Protein AF-A0A0D2A3M1-F1 (afdb_monomer_lite)

Radius of gyration: 34.65 Å; chains: 1; bounding box: 85×34×102 Å

Organism: NCBI:txid569365

Secondary structure (DSSP, 8-state):
---EEEETTEEEEHHHHHHHHHHHHHHHHHHHHHHHHHHHHHHHHHHHHTTPPP---HHHHHHHHHHHHHHHHHHHHHHHHHHHSS--------------

Structure (mmCIF, N/CA/C/O backbone):
data_AF-A0A0D2A3M1-F1
#
_entry.id   AF-A0A0D2A3M1-F1
#
loop_
_atom_site.group_PDB
_atom_site.id
_atom_site.type_symbol
_atom_site.label_atom_id
_atom_site.label_alt_id
_atom_site.label_comp_id
_atom_site.label_asym_id
_atom_site.label_entity_id
_atom_site.label_seq_id
_atom_site.pdbx_PDB_ins_code
_atom_site.Cartn_x
_atom_site.Cartn_y
_atom_site.Cartn_z
_atom_site.occupancy
_atom_site.B_iso_or_equiv
_atom_site.auth_seq_id
_atom_site.auth_comp_id
_atom_site.auth_asym_id
_atom_site.auth_atom_id
_atom_site.pdbx_PDB_model_num
ATOM 1 N N . MET A 1 1 ? 7.262 -11.421 -44.303 1.00 54.28 1 MET A N 1
ATOM 2 C CA . MET A 1 1 ? 8.692 -11.094 -44.499 1.00 54.28 1 MET A CA 1
ATOM 3 C C . MET A 1 1 ? 9.195 -10.472 -43.210 1.00 54.28 1 MET A C 1
ATOM 5 O O . MET A 1 1 ? 8.604 -9.490 -42.785 1.00 54.28 1 MET A O 1
ATOM 9 N N . ALA A 1 2 ? 10.194 -11.064 -42.553 1.00 59.75 2 ALA A N 1
ATOM 10 C CA . ALA A 1 2 ? 10.732 -10.526 -41.305 1.00 59.75 2 ALA A CA 1
ATOM 11 C C . ALA A 1 2 ? 11.608 -9.300 -41.597 1.00 59.75 2 ALA A C 1
ATOM 13 O O . ALA A 1 2 ? 12.494 -9.350 -42.450 1.00 59.75 2 ALA A O 1
ATOM 14 N N . THR A 1 3 ? 11.335 -8.190 -40.915 1.00 67.25 3 THR A N 1
ATOM 15 C CA . THR A 1 3 ? 12.138 -6.967 -41.006 1.00 67.25 3 THR A CA 1
ATOM 16 C C . THR A 1 3 ? 13.164 -6.941 -39.885 1.00 67.25 3 THR A C 1
ATOM 18 O O . THR A 1 3 ? 12.810 -7.057 -38.713 1.00 67.25 3 THR A O 1
ATOM 21 N N . PHE A 1 4 ? 14.429 -6.752 -40.243 1.00 66.44 4 PHE A N 1
ATOM 22 C CA . PHE A 1 4 ? 15.549 -6.763 -39.309 1.00 66.44 4 PHE A CA 1
ATOM 23 C C . PHE A 1 4 ? 16.180 -5.372 -39.193 1.00 66.44 4 PHE A C 1
ATOM 25 O O . PHE A 1 4 ? 16.160 -4.598 -40.151 1.00 66.44 4 PHE A O 1
ATOM 32 N N . LEU A 1 5 ? 16.717 -5.052 -38.015 1.00 65.81 5 LEU A N 1
ATOM 33 C CA . LEU A 1 5 ? 17.508 -3.847 -37.758 1.00 65.81 5 LEU A CA 1
ATOM 34 C C . LEU A 1 5 ? 18.931 -4.254 -37.377 1.00 65.81 5 LEU A C 1
ATOM 36 O O . LEU A 1 5 ? 19.127 -5.155 -36.561 1.00 65.81 5 LEU A O 1
ATOM 40 N N . SER A 1 6 ? 19.925 -3.583 -37.956 1.00 59.62 6 SER A N 1
ATOM 41 C CA . SER A 1 6 ? 21.318 -3.709 -37.530 1.00 59.62 6 SER A CA 1
ATOM 42 C C . SER A 1 6 ? 21.575 -2.755 -36.367 1.00 59.62 6 SER A C 1
ATOM 44 O O . SER A 1 6 ? 21.520 -1.537 -36.540 1.00 59.62 6 SER A O 1
ATOM 46 N N . VAL A 1 7 ? 21.867 -3.303 -35.195 1.00 67.81 7 VAL A N 1
ATOM 47 C CA . VAL A 1 7 ? 22.364 -2.555 -34.035 1.00 67.81 7 VAL A CA 1
ATOM 48 C C . VAL A 1 7 ? 23.863 -2.835 -33.909 1.00 67.81 7 VAL A C 1
ATOM 50 O O . VAL A 1 7 ? 24.335 -3.851 -34.409 1.00 67.81 7 VAL A O 1
ATOM 53 N N . GLY A 1 8 ? 24.631 -1.958 -33.255 1.00 58.69 8 GLY A N 1
ATOM 54 C CA . GLY A 1 8 ? 26.108 -1.991 -33.248 1.00 58.69 8 GLY A CA 1
ATOM 55 C C . GLY A 1 8 ? 26.781 -3.313 -32.831 1.00 58.69 8 GLY A C 1
ATOM 56 O O . GLY A 1 8 ? 27.971 -3.464 -33.071 1.00 58.69 8 GLY A O 1
ATOM 57 N N . ASN A 1 9 ? 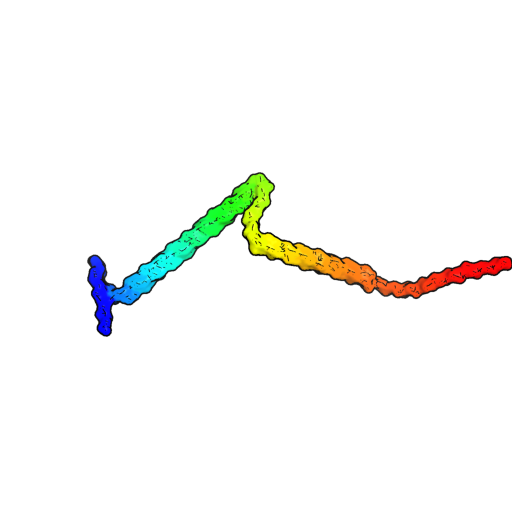26.025 -4.274 -32.282 1.00 64.25 9 ASN A N 1
ATOM 58 C CA . ASN A 1 9 ? 26.488 -5.608 -31.888 1.00 64.25 9 ASN A CA 1
ATOM 59 C C . ASN A 1 9 ? 25.740 -6.782 -32.576 1.00 64.25 9 ASN A C 1
ATOM 61 O O . ASN A 1 9 ? 25.878 -7.918 -32.130 1.00 64.25 9 ASN A O 1
ATOM 65 N N . GLY A 1 10 ? 24.940 -6.557 -33.631 1.00 61.94 10 GLY A N 1
ATOM 66 C CA . GLY A 1 10 ? 24.281 -7.640 -34.383 1.00 61.94 10 GLY A CA 1
ATOM 67 C C . GLY A 1 10 ? 22.980 -7.259 -35.103 1.00 61.94 10 GLY A C 1
ATOM 68 O O . GLY A 1 10 ? 22.520 -6.119 -35.057 1.00 61.94 10 GLY A O 1
ATOM 69 N N . VAL A 1 11 ? 22.372 -8.239 -35.778 1.00 61.06 11 VAL A N 1
ATOM 70 C CA . VAL A 1 11 ? 21.080 -8.096 -36.469 1.00 61.06 11 VAL A CA 1
ATOM 71 C C . VAL A 1 11 ? 19.974 -8.644 -35.571 1.00 61.06 11 VAL A C 1
ATOM 73 O O . VAL A 1 11 ? 19.970 -9.832 -35.255 1.00 61.06 11 VAL A O 1
ATOM 76 N N . VAL A 1 12 ? 19.035 -7.789 -35.163 1.00 60.78 12 VAL A N 1
ATOM 77 C CA . VAL A 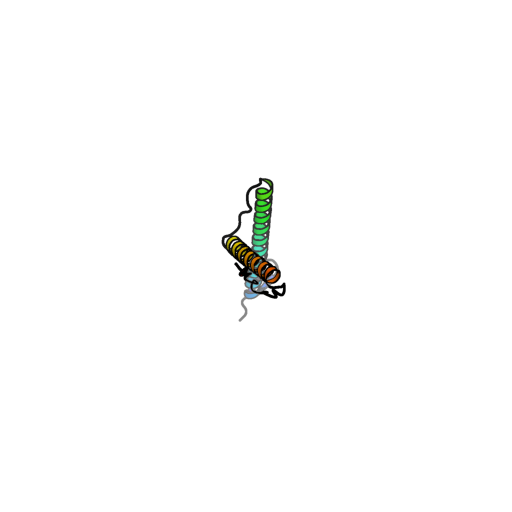1 12 ? 17.895 -8.176 -34.318 1.00 60.78 12 VAL A CA 1
ATOM 78 C C . VAL A 1 12 ? 16.606 -8.024 -35.124 1.00 60.78 12 VAL A C 1
ATOM 80 O O . VAL A 1 12 ? 16.434 -7.065 -35.883 1.00 60.78 12 VAL A O 1
ATOM 83 N N . ALA A 1 13 ? 15.697 -8.993 -35.001 1.00 65.75 13 ALA A N 1
ATOM 84 C CA . ALA A 1 13 ? 14.360 -8.882 -35.577 1.00 65.75 13 ALA A CA 1
ATOM 85 C C . ALA A 1 13 ? 13.622 -7.707 -34.921 1.00 65.75 13 ALA A C 1
ATOM 87 O O . ALA A 1 13 ? 13.648 -7.579 -33.697 1.00 65.75 13 ALA A O 1
ATOM 88 N N . LYS A 1 14 ? 12.963 -6.855 -35.719 1.00 61.50 14 LYS A N 1
ATOM 89 C CA . LYS A 1 14 ? 12.260 -5.663 -35.206 1.00 61.50 14 LYS A CA 1
ATOM 90 C C . LYS A 1 14 ? 11.282 -5.989 -34.076 1.00 61.50 14 LYS A C 1
ATOM 92 O O . LYS A 1 14 ? 11.216 -5.245 -33.103 1.00 61.50 14 LYS A O 1
ATOM 97 N N . ASP A 1 15 ? 10.600 -7.123 -34.181 1.00 58.91 15 ASP A N 1
ATOM 98 C CA . ASP A 1 15 ? 9.607 -7.557 -33.196 1.00 58.91 15 ASP A CA 1
ATOM 99 C C . ASP A 1 15 ? 10.251 -7.908 -31.838 1.00 58.91 15 ASP A C 1
ATOM 101 O O . ASP A 1 15 ? 9.725 -7.548 -30.789 1.00 58.91 15 ASP A O 1
ATOM 105 N N . GLY A 1 16 ? 11.461 -8.481 -31.838 1.00 60.59 16 GLY A N 1
ATOM 106 C CA . GLY A 1 16 ? 12.204 -8.792 -30.608 1.00 60.59 16 GLY A CA 1
ATOM 107 C C . GLY A 1 16 ? 12.768 -7.559 -29.887 1.00 60.59 16 GLY A C 1
ATOM 108 O O . GLY A 1 16 ? 12.964 -7.591 -28.672 1.00 60.59 16 GLY A O 1
ATOM 109 N N . VAL A 1 17 ? 12.998 -6.452 -30.605 1.00 60.88 17 VAL A N 1
ATOM 110 C CA . VAL A 1 17 ? 13.408 -5.170 -29.998 1.00 60.88 17 VAL A CA 1
ATOM 111 C C . VAL A 1 17 ? 12.240 -4.550 -29.229 1.00 60.88 17 VAL A C 1
ATOM 113 O O . VAL A 1 17 ? 12.411 -4.133 -28.085 1.00 60.88 17 VAL A O 1
ATOM 116 N N . ALA A 1 18 ? 11.039 -4.568 -29.814 1.00 62.34 18 ALA A N 1
ATOM 117 C CA . ALA A 1 18 ? 9.834 -4.048 -29.170 1.00 62.34 18 ALA A CA 1
ATOM 118 C C . ALA A 1 18 ? 9.465 -4.838 -27.900 1.00 62.34 18 ALA A C 1
ATOM 120 O O . ALA A 1 18 ? 9.099 -4.248 -26.881 1.00 62.34 18 ALA A O 1
ATOM 121 N N . GLU A 1 19 ? 9.613 -6.164 -27.925 1.00 63.62 19 GLU A N 1
ATOM 122 C CA . GLU A 1 19 ? 9.388 -7.019 -26.752 1.00 63.62 19 GLU A CA 1
ATOM 123 C C . GLU A 1 19 ? 10.438 -6.792 -25.650 1.00 63.62 19 GLU A C 1
ATOM 125 O O . GLU A 1 19 ? 10.095 -6.734 -24.464 1.00 63.62 19 GLU A O 1
ATOM 130 N N . GLY A 1 20 ? 11.706 -6.596 -26.025 1.00 67.12 20 GLY A N 1
ATOM 131 C CA . GLY A 1 20 ? 12.796 -6.314 -25.088 1.00 67.12 20 GLY A CA 1
ATOM 132 C C . GLY A 1 20 ? 12.647 -4.969 -24.371 1.00 67.12 20 GLY A C 1
ATOM 133 O O . GLY A 1 20 ? 12.799 -4.895 -23.150 1.00 67.12 20 GLY A O 1
ATOM 134 N N . GLU A 1 21 ? 12.292 -3.911 -25.100 1.00 73.81 21 GLU A N 1
ATOM 135 C CA . GLU A 1 21 ? 12.058 -2.579 -24.527 1.00 73.81 21 GLU A CA 1
ATOM 136 C C . GLU A 1 21 ? 10.809 -2.551 -23.636 1.00 73.81 21 GLU A C 1
ATOM 138 O O . GLU A 1 21 ? 10.831 -1.981 -22.540 1.00 73.81 21 GLU A O 1
ATOM 143 N N . ALA A 1 22 ? 9.735 -3.236 -24.044 1.00 74.62 22 ALA A N 1
ATOM 144 C CA . ALA A 1 22 ? 8.530 -3.365 -23.232 1.00 74.62 22 ALA A CA 1
ATOM 145 C C . ALA A 1 22 ? 8.807 -4.091 -21.905 1.00 74.62 22 ALA A C 1
ATOM 147 O O . ALA A 1 22 ? 8.325 -3.662 -20.852 1.00 74.62 22 ALA A O 1
ATOM 148 N N . ALA A 1 23 ? 9.618 -5.153 -21.924 1.00 76.81 23 ALA A N 1
ATOM 149 C CA . ALA A 1 23 ? 10.014 -5.874 -20.716 1.00 76.81 23 ALA A CA 1
ATOM 150 C C . ALA A 1 23 ? 10.857 -5.000 -19.770 1.00 76.81 23 ALA A C 1
ATOM 152 O O . ALA A 1 23 ? 10.620 -4.990 -18.558 1.00 76.81 23 ALA A O 1
ATOM 153 N N . GLN A 1 24 ? 11.792 -4.213 -20.312 1.00 79.88 24 GLN A N 1
ATOM 154 C CA . GLN A 1 24 ? 12.599 -3.273 -19.527 1.00 79.88 24 GLN A CA 1
ATOM 155 C C . GLN A 1 24 ? 11.741 -2.174 -18.894 1.00 79.88 24 GLN A C 1
ATOM 157 O O . GLN A 1 24 ? 11.883 -1.889 -17.702 1.00 79.88 24 GLN A O 1
ATOM 162 N N . TYR A 1 25 ? 10.797 -1.606 -19.649 1.00 83.38 25 TYR A N 1
ATOM 163 C CA . TYR A 1 25 ? 9.870 -0.609 -19.124 1.00 83.38 25 TYR A CA 1
ATOM 164 C C . TYR A 1 25 ? 8.976 -1.185 -18.020 1.00 83.38 25 TYR A C 1
ATOM 166 O O . TYR A 1 25 ? 8.782 -0.549 -16.983 1.00 83.38 25 TYR A O 1
ATOM 174 N N . GLN A 1 26 ? 8.464 -2.408 -18.187 1.00 84.75 26 GLN A N 1
ATOM 175 C CA . GLN A 1 26 ? 7.670 -3.069 -17.149 1.00 84.75 26 GLN A CA 1
ATOM 176 C C . GLN A 1 26 ? 8.482 -3.338 -15.878 1.00 84.75 26 GLN A C 1
ATOM 178 O O . GLN A 1 26 ? 7.979 -3.105 -14.777 1.00 84.75 26 GLN A O 1
ATOM 183 N N . ALA A 1 27 ? 9.733 -3.784 -16.008 1.00 87.38 27 ALA A N 1
ATOM 184 C CA . ALA A 1 27 ? 10.624 -3.980 -14.868 1.00 87.38 27 ALA A CA 1
ATOM 185 C C . ALA A 1 27 ? 10.906 -2.657 -14.138 1.00 87.38 27 ALA A C 1
ATOM 187 O O . ALA A 1 27 ? 10.843 -2.598 -12.908 1.00 87.38 27 ALA A O 1
ATOM 188 N N . LEU A 1 28 ? 11.148 -1.579 -14.887 1.00 87.50 28 LEU A N 1
ATOM 189 C CA . LEU A 1 28 ? 11.382 -0.251 -14.328 1.00 87.50 28 LEU A CA 1
ATOM 190 C C . LEU A 1 28 ? 10.127 0.301 -13.639 1.00 87.50 28 LEU A C 1
ATOM 192 O O . LEU A 1 28 ? 10.207 0.797 -12.518 1.00 87.50 28 LEU A O 1
ATOM 196 N N . LYS A 1 29 ? 8.948 0.125 -14.246 1.00 90.56 29 LYS A N 1
ATOM 197 C CA . LYS A 1 29 ? 7.659 0.497 -13.650 1.00 90.56 29 LYS A CA 1
ATOM 198 C C . LYS A 1 29 ? 7.423 -0.211 -12.315 1.00 90.56 29 LYS A C 1
ATOM 200 O O . LYS A 1 29 ? 6.987 0.436 -11.369 1.00 90.56 29 LYS A O 1
ATOM 205 N N . ARG A 1 30 ? 7.723 -1.512 -12.222 1.00 90.69 30 ARG A N 1
ATOM 206 C CA . ARG A 1 30 ? 7.607 -2.270 -10.962 1.00 90.69 30 ARG A CA 1
ATOM 207 C C . ARG A 1 30 ? 8.512 -1.690 -9.877 1.00 90.69 30 ARG A C 1
ATOM 209 O O . ARG A 1 30 ? 8.017 -1.374 -8.803 1.00 90.69 30 ARG A O 1
ATOM 216 N N . ARG A 1 31 ? 9.787 -1.435 -10.190 1.00 89.25 31 ARG A N 1
ATOM 217 C CA . ARG A 1 31 ? 10.739 -0.830 -9.240 1.00 89.25 31 ARG A CA 1
ATOM 218 C C . ARG A 1 31 ? 10.283 0.536 -8.731 1.00 89.25 31 ARG A C 1
ATOM 220 O O . ARG A 1 31 ? 10.325 0.787 -7.535 1.00 89.25 31 ARG A O 1
ATOM 227 N N . VAL A 1 32 ? 9.801 1.405 -9.621 1.00 92.25 32 VAL A N 1
ATOM 228 C CA . VAL A 1 32 ? 9.314 2.740 -9.231 1.00 92.25 32 VAL A CA 1
ATOM 229 C C . VAL A 1 32 ? 8.098 2.642 -8.308 1.00 92.25 32 VAL A C 1
ATOM 231 O O . VAL A 1 32 ? 8.000 3.399 -7.344 1.00 92.25 32 VAL A O 1
ATOM 234 N N . LEU A 1 33 ? 7.174 1.718 -8.583 1.00 91.69 33 LEU A N 1
ATOM 235 C CA . LEU A 1 33 ? 6.016 1.496 -7.715 1.00 91.69 33 LEU A CA 1
ATOM 236 C C . LEU A 1 33 ? 6.441 0.968 -6.338 1.00 91.69 33 LEU A C 1
ATOM 238 O O . LEU A 1 33 ? 5.991 1.504 -5.329 1.00 91.69 33 LEU A O 1
ATOM 242 N N . GLU A 1 34 ? 7.363 0.005 -6.288 1.00 90.38 34 GLU A N 1
ATOM 243 C CA . GLU A 1 34 ? 7.917 -0.521 -5.033 1.00 90.38 34 GLU A CA 1
ATOM 244 C C . GLU A 1 34 ? 8.619 0.570 -4.205 1.00 90.38 34 GLU A C 1
ATOM 246 O O . GLU A 1 34 ? 8.423 0.663 -2.994 1.00 90.38 34 GLU A O 1
ATOM 251 N N . GLU A 1 35 ? 9.404 1.445 -4.837 1.00 88.62 35 GLU A N 1
ATOM 252 C CA . GLU A 1 35 ? 10.049 2.570 -4.150 1.00 88.62 35 GLU A CA 1
ATOM 253 C C . GLU A 1 35 ? 9.038 3.586 -3.609 1.00 88.62 35 GLU A C 1
ATOM 255 O O . GLU A 1 35 ? 9.213 4.110 -2.506 1.00 88.62 35 GLU A O 1
ATOM 260 N N . GLN A 1 36 ? 7.969 3.873 -4.357 1.00 87.50 36 GLN A N 1
ATOM 261 C CA . GLN A 1 36 ? 6.901 4.749 -3.875 1.00 87.50 36 GLN A CA 1
ATOM 262 C C . GLN A 1 36 ? 6.160 4.140 -2.685 1.00 87.50 36 GLN A C 1
ATOM 264 O O . GLN A 1 36 ? 5.832 4.859 -1.742 1.00 87.50 36 GLN A O 1
ATOM 269 N N . GLU A 1 37 ? 5.904 2.833 -2.703 1.00 85.88 37 GLU A N 1
ATOM 270 C CA . GLU A 1 37 ? 5.281 2.133 -1.580 1.00 85.88 37 GLU A CA 1
ATOM 271 C C . GLU A 1 37 ? 6.170 2.153 -0.337 1.00 85.88 37 GLU A C 1
ATOM 273 O O . GLU A 1 37 ? 5.676 2.477 0.744 1.00 85.88 37 GLU A O 1
ATOM 278 N N . ARG A 1 38 ? 7.480 1.922 -0.487 1.00 87.12 38 ARG A N 1
ATOM 279 C CA . ARG A 1 38 ? 8.446 2.043 0.618 1.00 87.12 38 ARG A CA 1
ATOM 280 C C . ARG A 1 38 ? 8.457 3.445 1.215 1.00 87.12 38 ARG A C 1
ATOM 282 O O . ARG A 1 38 ? 8.300 3.589 2.421 1.00 87.12 38 ARG A O 1
ATOM 289 N N . LYS A 1 39 ? 8.531 4.487 0.382 1.00 88.12 39 LYS A N 1
ATOM 290 C CA . LYS A 1 39 ? 8.482 5.882 0.857 1.00 88.12 39 LYS A CA 1
ATOM 291 C C . LYS A 1 39 ? 7.183 6.194 1.599 1.00 88.12 39 LYS A C 1
ATOM 293 O O . LYS A 1 39 ? 7.215 6.828 2.648 1.00 88.12 39 LYS A O 1
ATOM 298 N N . ARG A 1 40 ? 6.041 5.707 1.103 1.00 84.88 40 ARG A N 1
ATOM 299 C CA . ARG A 1 40 ? 4.749 5.862 1.794 1.00 84.88 40 ARG A CA 1
ATOM 300 C C . ARG A 1 40 ? 4.720 5.135 3.137 1.00 84.88 40 ARG A C 1
ATOM 302 O O . ARG A 1 40 ? 4.116 5.645 4.077 1.00 84.88 40 ARG A O 1
ATOM 309 N N . GLN A 1 41 ? 5.333 3.957 3.240 1.00 83.38 41 GLN A N 1
ATOM 310 C CA . GLN A 1 41 ? 5.456 3.232 4.507 1.00 83.38 41 GLN A CA 1
ATOM 311 C C . GLN A 1 41 ? 6.350 3.990 5.494 1.00 83.38 41 GLN A C 1
ATOM 313 O O . GLN A 1 41 ? 5.923 4.240 6.618 1.00 83.38 41 GLN A O 1
ATOM 318 N N . GLU A 1 42 ? 7.514 4.463 5.054 1.00 85.38 42 GLU A N 1
ATOM 319 C CA . GLU A 1 42 ? 8.420 5.268 5.880 1.00 85.38 42 GLU A CA 1
ATOM 320 C C . GLU A 1 42 ? 7.761 6.570 6.364 1.00 85.38 42 GLU A C 1
ATOM 322 O O . GLU A 1 42 ? 7.890 6.943 7.528 1.00 85.38 42 GLU A O 1
ATOM 327 N N . GLU A 1 43 ? 7.011 7.269 5.508 1.00 82.31 43 GLU A N 1
ATOM 328 C CA . GLU A 1 43 ? 6.257 8.463 5.907 1.00 82.31 43 GLU A CA 1
ATOM 329 C C . GLU A 1 43 ? 5.151 8.142 6.915 1.00 82.31 43 GLU A C 1
ATOM 331 O O . GLU A 1 43 ? 4.956 8.895 7.873 1.00 82.31 43 GLU A O 1
ATOM 336 N N . ARG A 1 44 ? 4.446 7.014 6.739 1.00 79.94 44 ARG A N 1
ATOM 337 C CA . ARG A 1 44 ? 3.452 6.526 7.707 1.00 79.94 44 ARG A CA 1
ATOM 338 C C . ARG A 1 44 ? 4.103 6.265 9.066 1.00 79.94 44 ARG A C 1
ATOM 340 O O . ARG A 1 44 ? 3.579 6.735 10.072 1.00 79.94 44 ARG A O 1
ATOM 347 N N . GLU A 1 45 ? 5.245 5.587 9.100 1.00 82.38 45 GLU 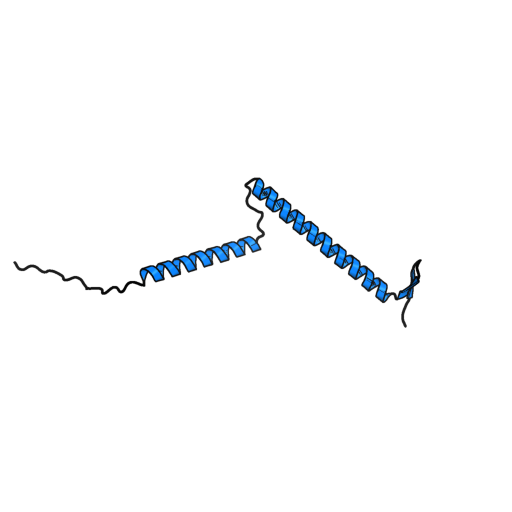A N 1
ATOM 348 C CA . GLU A 1 45 ? 5.995 5.300 10.330 1.00 82.38 45 GLU A CA 1
ATOM 349 C C . GLU A 1 45 ? 6.515 6.572 11.002 1.00 82.38 45 GLU A C 1
ATOM 351 O O . GLU A 1 45 ? 6.332 6.758 12.207 1.00 82.38 45 GLU A O 1
ATOM 356 N N . ARG A 1 46 ? 7.072 7.507 10.224 1.00 82.25 46 ARG A N 1
ATOM 357 C CA . ARG A 1 46 ? 7.480 8.824 10.730 1.00 82.25 46 ARG A CA 1
ATOM 358 C C . ARG A 1 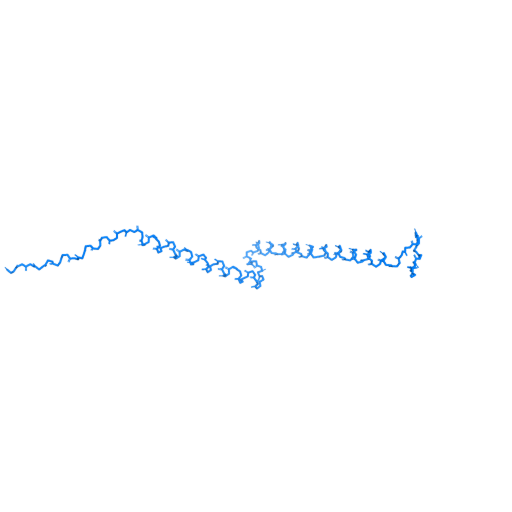46 ? 6.296 9.572 11.330 1.00 82.25 46 ARG A C 1
ATOM 360 O O . ARG A 1 46 ? 6.415 10.116 12.424 1.00 82.25 46 ARG A O 1
ATOM 367 N N . ARG A 1 47 ? 5.128 9.560 10.685 1.00 79.06 47 ARG A N 1
ATOM 368 C CA . ARG A 1 47 ? 3.923 10.191 11.245 1.00 79.06 47 ARG A CA 1
ATOM 369 C C . ARG A 1 47 ? 3.502 9.568 12.568 1.00 79.06 47 ARG A C 1
ATOM 371 O O . ARG A 1 47 ? 3.190 10.300 13.503 1.00 79.06 47 ARG A O 1
ATOM 378 N N . VAL A 1 48 ? 3.534 8.240 12.647 1.00 81.94 48 VAL A N 1
ATOM 379 C CA . VAL A 1 48 ? 3.222 7.509 13.878 1.00 81.94 48 VAL A CA 1
ATOM 380 C C . VAL A 1 48 ? 4.222 7.864 14.982 1.00 81.94 48 VAL A C 1
ATOM 382 O O . VAL A 1 48 ? 3.798 8.108 16.108 1.00 81.94 48 VAL A O 1
ATOM 385 N N . SER A 1 49 ? 5.519 7.999 14.671 1.00 77.88 49 SER A N 1
ATOM 386 C CA . SER A 1 49 ? 6.529 8.441 15.652 1.00 77.88 49 SER A CA 1
ATOM 387 C C . SER A 1 49 ? 6.303 9.869 16.162 1.00 77.88 49 SER A C 1
ATOM 389 O O . SER A 1 49 ? 6.625 10.174 17.305 1.00 77.88 49 SER A O 1
ATOM 391 N N . LEU A 1 50 ? 5.680 10.725 15.348 1.00 83.88 50 LEU A N 1
ATOM 392 C CA . LEU A 1 50 ? 5.269 12.078 15.730 1.00 83.88 50 LEU A CA 1
ATOM 393 C C . LEU A 1 50 ? 3.940 12.097 16.509 1.00 83.88 50 LEU A C 1
ATOM 395 O O . LEU A 1 50 ? 3.417 13.170 16.801 1.00 83.88 50 LEU A O 1
ATOM 399 N N . GLY A 1 51 ? 3.362 10.930 16.814 1.00 76.88 51 GLY A N 1
ATOM 400 C CA . GLY A 1 51 ? 2.070 10.803 17.489 1.00 76.88 51 GLY A CA 1
ATOM 401 C C . GLY A 1 51 ? 0.875 11.206 16.621 1.00 76.88 51 GLY A C 1
ATOM 402 O O . GLY A 1 51 ? -0.239 11.336 17.129 1.00 76.88 51 GLY A O 1
ATOM 403 N N . LEU A 1 52 ? 1.080 11.412 15.316 1.00 74.81 52 LEU A N 1
ATOM 404 C CA . LEU A 1 52 ? 0.014 11.753 14.382 1.00 74.81 52 LEU A CA 1
ATOM 405 C C . LEU A 1 52 ? -0.661 10.479 13.860 1.00 74.81 52 LEU A C 1
ATOM 407 O O . LEU A 1 52 ? 0.007 9.472 13.610 1.00 74.81 52 LEU A O 1
ATOM 411 N N . PRO A 1 53 ? -1.986 10.509 13.638 1.00 73.50 53 PRO A N 1
ATOM 412 C CA . PRO A 1 53 ? -2.691 9.361 13.102 1.00 73.50 53 PRO A CA 1
ATOM 413 C C . PRO A 1 53 ? -2.155 9.009 11.704 1.00 73.50 53 PRO A C 1
ATOM 415 O O . PRO A 1 53 ? -1.928 9.910 10.880 1.00 73.50 53 PRO A O 1
ATOM 418 N N . PRO A 1 54 ? -1.972 7.709 11.406 1.00 74.50 54 PRO A N 1
ATOM 419 C CA . PRO A 1 54 ? -1.489 7.278 10.106 1.00 74.50 54 PRO A CA 1
ATOM 420 C C . PRO A 1 54 ? -2.451 7.754 9.021 1.00 74.50 54 PRO A C 1
ATOM 422 O O . PRO A 1 54 ? -3.677 7.742 9.188 1.00 74.50 54 PRO A O 1
ATOM 425 N N . GLU A 1 55 ? -1.895 8.201 7.896 1.00 73.31 55 GLU A N 1
ATOM 426 C CA . GLU A 1 55 ? -2.714 8.682 6.796 1.00 73.31 55 GLU A CA 1
ATOM 427 C C . GLU A 1 55 ? -3.399 7.504 6.100 1.00 73.31 55 GLU A C 1
ATOM 429 O O . GLU A 1 55 ? -2.835 6.810 5.251 1.00 73.31 55 GLU A O 1
ATOM 434 N N . MET A 1 56 ? -4.627 7.243 6.542 1.00 74.62 56 MET A N 1
ATOM 435 C CA . MET A 1 56 ? -5.454 6.189 5.990 1.00 74.62 56 MET A CA 1
ATOM 436 C C . MET A 1 56 ? -6.185 6.677 4.749 1.00 74.62 56 MET A C 1
ATOM 438 O O . MET A 1 56 ? -6.869 7.711 4.761 1.00 74.62 56 MET A O 1
ATOM 442 N N . THR A 1 57 ? -6.100 5.873 3.700 1.00 78.12 57 THR A N 1
ATOM 443 C CA . THR A 1 57 ? -6.892 6.034 2.487 1.00 78.12 57 THR A CA 1
ATOM 444 C C . THR A 1 57 ? -8.388 5.911 2.800 1.00 78.12 57 THR A C 1
ATOM 446 O O . THR A 1 57 ? -8.815 5.375 3.829 1.00 78.12 57 THR A O 1
ATOM 449 N N . ARG A 1 58 ? -9.238 6.429 1.904 1.00 79.38 58 ARG A N 1
ATOM 450 C CA . ARG A 1 58 ? -10.703 6.347 2.067 1.00 79.38 58 ARG A CA 1
ATOM 451 C C . ARG A 1 58 ? -11.199 4.901 2.149 1.00 79.38 58 ARG A C 1
ATOM 453 O O . ARG A 1 58 ? -12.207 4.649 2.806 1.00 79.38 58 ARG A O 1
ATOM 460 N N . GLU A 1 59 ? -10.513 3.980 1.486 1.00 78.81 59 GLU A N 1
ATOM 461 C CA . GLU A 1 59 ? -10.847 2.557 1.471 1.00 78.81 59 GLU A CA 1
ATOM 462 C C . GLU A 1 59 ? -10.489 1.889 2.799 1.00 78.81 59 GLU A C 1
ATOM 464 O O . GLU A 1 59 ? -11.373 1.305 3.425 1.00 78.81 59 GLU A O 1
ATOM 469 N N . GLU A 1 60 ? -9.272 2.105 3.307 1.00 80.06 60 GLU A N 1
ATOM 470 C CA . GLU A 1 60 ? -8.837 1.615 4.626 1.00 80.06 60 GLU A CA 1
ATOM 471 C C . GLU A 1 60 ? -9.763 2.130 5.750 1.00 80.06 60 GLU A C 1
ATOM 473 O O . GLU A 1 60 ? -10.169 1.374 6.636 1.00 80.06 60 GLU A O 1
ATOM 478 N N . LYS A 1 61 ? -10.199 3.401 5.685 1.00 83.38 61 LYS A N 1
ATOM 479 C CA . LYS A 1 61 ? -11.185 3.966 6.633 1.00 83.38 61 LYS A CA 1
ATOM 480 C C . LYS A 1 61 ? -12.540 3.260 6.565 1.00 83.38 61 LYS A C 1
ATOM 482 O O . LYS A 1 61 ? -13.159 3.000 7.599 1.00 83.38 61 LYS A O 1
ATOM 487 N N . LYS A 1 62 ? -13.030 2.963 5.357 1.00 87.06 62 LYS A N 1
ATOM 488 C CA . LYS A 1 62 ? -14.292 2.229 5.173 1.00 87.06 62 LYS A CA 1
ATOM 489 C C . LYS A 1 62 ? -14.179 0.803 5.705 1.00 87.06 62 LYS A C 1
ATOM 491 O O . LYS A 1 62 ? -15.124 0.323 6.330 1.00 87.06 62 LYS A O 1
ATOM 496 N N . GLU A 1 63 ? -13.049 0.144 5.476 1.00 87.44 63 GLU A N 1
ATOM 497 C CA . GLU A 1 63 ? -12.806 -1.218 5.942 1.00 87.44 63 GLU A CA 1
ATOM 498 C C . GLU A 1 63 ? -12.723 -1.289 7.471 1.00 87.44 63 GLU A C 1
ATOM 500 O O . GLU A 1 63 ? -13.410 -2.113 8.076 1.00 87.44 63 GLU A O 1
ATOM 505 N N . GLN A 1 64 ? -11.991 -0.376 8.119 1.00 86.50 64 GLN A N 1
ATOM 506 C CA . GLN A 1 64 ? -11.969 -0.295 9.583 1.00 86.50 64 GLN A CA 1
ATOM 507 C C . GLN A 1 64 ? -13.368 -0.076 10.164 1.00 86.50 64 GLN A C 1
ATOM 509 O O . GLN A 1 64 ? -13.764 -0.782 11.091 1.00 86.50 64 GLN A O 1
ATOM 514 N N . LYS A 1 65 ? -14.165 0.820 9.569 1.00 87.94 65 LYS A N 1
ATOM 515 C CA . LYS A 1 65 ? -15.547 1.064 10.008 1.00 87.94 65 LYS A CA 1
ATOM 516 C C . LYS A 1 65 ? -16.434 -0.180 9.868 1.00 87.94 65 LYS A C 1
ATOM 518 O O . LYS A 1 65 ? -17.326 -0.400 10.688 1.00 87.94 65 LYS A O 1
ATOM 523 N N . ARG A 1 66 ? -16.211 -1.006 8.837 1.00 89.94 66 ARG A N 1
ATOM 524 C CA . ARG A 1 66 ? -16.904 -2.296 8.672 1.00 89.94 66 ARG A CA 1
ATOM 525 C C . ARG A 1 66 ? -16.486 -3.293 9.754 1.00 89.94 66 ARG A C 1
ATOM 527 O O . ARG A 1 66 ? -17.372 -3.832 10.413 1.00 89.94 66 ARG A O 1
ATOM 534 N N . LYS A 1 67 ? -15.179 -3.463 9.984 1.00 90.06 67 LYS A N 1
ATOM 535 C CA . LYS A 1 67 ? -14.630 -4.355 11.024 1.00 90.06 67 LYS A CA 1
ATOM 536 C C . LYS A 1 67 ? -15.123 -3.975 12.419 1.00 90.06 67 LYS A C 1
ATOM 538 O O . LYS A 1 67 ? -15.512 -4.839 13.196 1.00 90.06 67 LYS A O 1
ATOM 543 N N . GLU A 1 68 ? -15.170 -2.684 12.732 1.00 89.56 68 GLU A N 1
ATOM 544 C CA . GLU A 1 68 ? -15.683 -2.202 14.015 1.00 89.56 68 GLU A CA 1
ATOM 545 C C . GLU A 1 68 ? -17.182 -2.495 14.181 1.00 89.56 68 GLU A C 1
ATOM 547 O O . GLU A 1 68 ? -17.614 -2.983 15.226 1.00 89.56 68 GLU A O 1
ATOM 552 N N . LYS A 1 69 ? -17.987 -2.262 13.135 1.00 91.44 69 LYS A N 1
ATOM 553 C CA . LYS A 1 69 ? -19.422 -2.583 13.152 1.00 91.44 69 LYS A CA 1
ATOM 554 C C . LYS A 1 69 ? -19.667 -4.080 13.349 1.00 91.44 69 LYS A C 1
ATOM 556 O O . LYS A 1 69 ? -20.613 -4.454 14.037 1.00 91.44 69 LYS A O 1
ATOM 561 N N . GLU A 1 70 ? -18.844 -4.924 12.740 1.00 91.38 70 GLU A N 1
ATOM 562 C CA . GLU A 1 70 ? -18.914 -6.376 12.891 1.00 91.38 70 GLU A CA 1
ATOM 563 C C . GLU A 1 70 ? -18.528 -6.821 14.305 1.00 91.38 70 GLU A C 1
ATOM 565 O O . GLU A 1 70 ? -19.279 -7.573 14.924 1.00 91.38 70 GLU A O 1
ATOM 570 N N . ARG A 1 71 ? -17.443 -6.269 14.866 1.00 90.12 71 ARG A N 1
ATOM 571 C CA . ARG A 1 71 ? -17.046 -6.513 16.262 1.00 90.12 71 ARG A CA 1
ATOM 572 C C . ARG A 1 71 ? -18.166 -6.169 17.236 1.00 90.12 71 ARG A C 1
ATOM 574 O O . ARG A 1 71 ? -18.588 -7.047 17.981 1.00 90.12 71 ARG A O 1
ATOM 581 N N . ARG A 1 72 ? -18.738 -4.964 17.138 1.00 88.75 72 ARG A N 1
ATOM 582 C CA . ARG A 1 72 ? -19.862 -4.531 17.991 1.00 88.75 72 ARG A CA 1
ATOM 583 C C . ARG A 1 72 ? -21.075 -5.458 17.880 1.00 88.75 72 ARG A C 1
ATOM 585 O O . ARG A 1 72 ? -21.717 -5.757 18.879 1.00 88.75 72 ARG A O 1
ATOM 592 N N . LYS A 1 73 ? -21.392 -5.943 16.672 1.00 89.12 73 LYS A N 1
ATOM 593 C CA . LYS A 1 73 ? -22.471 -6.927 16.474 1.00 89.12 73 LYS A CA 1
ATOM 594 C C . LYS A 1 73 ? -22.150 -8.270 17.127 1.00 89.12 73 LYS A C 1
ATOM 596 O O . LYS A 1 73 ? -23.033 -8.861 17.736 1.00 89.12 73 LYS A O 1
ATOM 601 N N . SER A 1 74 ? -20.913 -8.745 16.994 1.00 86.69 74 SER A N 1
ATOM 602 C CA . SER A 1 74 ? -20.479 -10.016 17.578 1.00 86.69 74 SER A CA 1
ATOM 603 C C . SER A 1 74 ? -20.428 -9.970 19.108 1.00 86.69 74 SER A C 1
ATOM 605 O O . SER A 1 74 ? -20.801 -10.940 19.760 1.00 86.69 74 SER A O 1
ATOM 607 N N . GLU A 1 75 ? -20.028 -8.837 19.687 1.00 85.56 75 GLU A N 1
ATOM 608 C CA . GLU A 1 75 ? -20.029 -8.609 21.134 1.00 85.56 75 GLU A CA 1
ATOM 609 C C . GLU A 1 75 ? -21.459 -8.565 21.675 1.00 85.56 75 GLU A C 1
ATOM 611 O O . GLU A 1 75 ? -21.774 -9.307 22.601 1.00 85.56 75 GLU A O 1
ATOM 616 N N . ALA A 1 76 ? -22.356 -7.817 21.023 1.00 83.81 76 ALA A N 1
ATOM 617 C CA . ALA A 1 76 ? -23.771 -7.781 21.391 1.00 83.81 76 ALA A CA 1
ATOM 618 C C . ALA A 1 76 ? -24.464 -9.153 21.252 1.00 83.81 76 ALA A C 1
ATOM 620 O O . ALA A 1 76 ? -25.356 -9.483 22.031 1.00 83.81 76 ALA A O 1
ATOM 621 N N . ALA A 1 77 ? -24.073 -9.970 20.269 1.00 80.50 77 ALA A N 1
ATOM 622 C CA . ALA A 1 77 ? -24.583 -11.334 20.127 1.00 80.50 77 ALA A CA 1
ATOM 623 C C . ALA A 1 77 ? -24.102 -12.243 21.271 1.00 80.50 77 ALA A C 1
ATOM 625 O O . ALA A 1 77 ? -24.914 -12.936 21.880 1.00 80.50 77 ALA A O 1
ATOM 626 N N . LYS A 1 78 ? -22.810 -12.181 21.620 1.00 79.94 78 LYS A N 1
ATOM 627 C CA . LYS A 1 78 ? -22.235 -12.929 22.751 1.00 79.94 78 LYS A CA 1
ATOM 628 C C . LYS A 1 78 ? -22.847 -12.527 24.092 1.00 79.94 78 LYS A C 1
ATOM 630 O O . LYS A 1 78 ? -23.024 -13.374 24.962 1.00 79.94 78 LYS A O 1
ATOM 635 N N . GLU A 1 79 ? -23.164 -11.250 24.274 1.00 73.94 79 GLU A N 1
ATOM 636 C CA . GLU A 1 79 ? -23.833 -10.752 25.478 1.00 73.94 79 GLU A CA 1
ATOM 637 C C . GLU A 1 79 ? -25.254 -11.324 25.603 1.00 73.94 79 GLU A C 1
ATOM 639 O O . GLU A 1 79 ? -25.608 -11.867 26.646 1.00 73.94 79 GLU A O 1
ATOM 644 N N . ARG A 1 80 ? -26.021 -11.349 24.504 1.00 69.69 80 ARG A N 1
ATOM 645 C CA . ARG A 1 80 ? -27.351 -11.982 24.467 1.00 69.69 80 ARG A CA 1
ATOM 646 C C . ARG A 1 80 ? -27.316 -13.490 24.704 1.00 69.69 80 ARG A C 1
ATOM 648 O O . ARG A 1 80 ? -28.235 -14.016 25.320 1.00 69.69 80 ARG A O 1
ATOM 655 N N . GLU A 1 81 ? -26.285 -14.192 24.240 1.00 68.19 81 GLU A N 1
ATOM 656 C CA . GLU A 1 81 ? -26.109 -15.619 24.545 1.00 68.19 81 GLU A CA 1
ATOM 657 C C . GLU A 1 81 ? -25.808 -15.855 26.030 1.00 68.19 81 GLU A C 1
ATOM 659 O O . GLU A 1 81 ? -26.349 -16.786 26.627 1.00 68.19 81 GLU A O 1
ATOM 664 N N . ARG A 1 82 ? -25.007 -14.983 26.658 1.00 65.00 82 ARG A N 1
ATOM 665 C CA . ARG A 1 82 ? -24.743 -15.039 28.106 1.00 65.00 82 ARG A CA 1
ATOM 666 C C . ARG A 1 82 ? -25.993 -14.740 28.934 1.00 65.00 82 ARG A C 1
ATOM 668 O O . ARG A 1 82 ? -26.209 -15.398 29.947 1.00 65.00 82 ARG A O 1
ATOM 675 N N . GLU A 1 83 ? -26.833 -13.804 28.498 1.00 57.81 83 GLU A N 1
ATOM 676 C CA . GLU A 1 83 ? -28.103 -13.487 29.167 1.00 57.81 83 GLU A CA 1
ATOM 677 C C . GLU A 1 83 ? -29.220 -14.509 28.875 1.00 57.81 83 GLU A C 1
ATOM 679 O O . GLU A 1 83 ? -30.099 -14.727 29.711 1.00 57.81 83 GLU A O 1
ATOM 684 N N . GLY A 1 84 ? -29.187 -15.167 27.712 1.00 55.00 84 GLY A N 1
ATOM 685 C CA . GLY A 1 84 ? -30.169 -16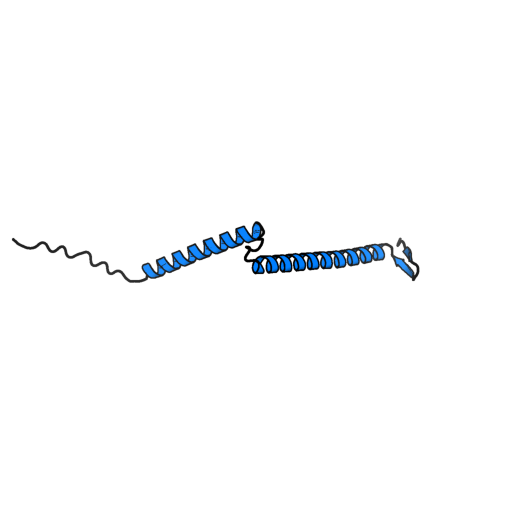.169 27.281 1.00 55.00 84 GLY A CA 1
ATOM 686 C C . GLY A 1 84 ? -29.888 -17.604 27.745 1.00 55.00 84 GLY A C 1
ATOM 687 O O . GLY A 1 84 ? -30.737 -18.474 27.562 1.00 55.00 84 GLY A O 1
ATOM 688 N N . GLY A 1 85 ? -28.722 -17.861 28.345 1.00 50.12 85 GLY A N 1
ATOM 689 C CA . GLY A 1 85 ? -28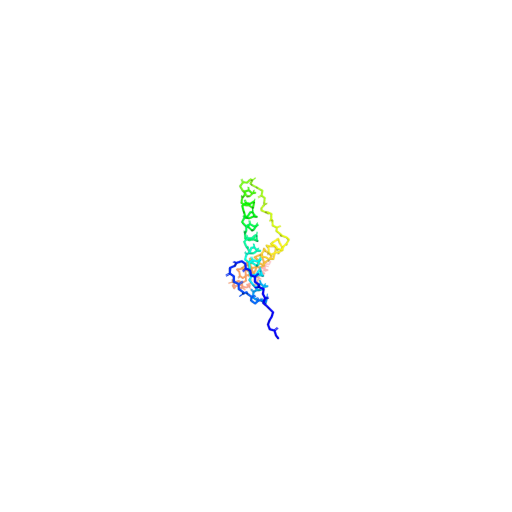.223 -19.203 28.671 1.00 50.12 85 GLY A CA 1
ATOM 690 C C . GLY A 1 85 ? -28.527 -19.733 30.076 1.00 50.12 85 GLY A C 1
ATOM 691 O O . GLY A 1 85 ? -28.019 -20.792 30.436 1.00 50.12 85 GLY A O 1
ATOM 692 N N . VAL A 1 86 ? -29.336 -19.044 30.887 1.00 47.19 86 VAL A N 1
ATOM 693 C CA . VAL A 1 86 ? -29.739 -19.547 32.212 1.00 47.19 86 VAL A CA 1
ATOM 694 C C . VAL A 1 86 ? -31.237 -19.794 32.218 1.00 47.19 86 VAL A C 1
ATOM 696 O O . VAL A 1 86 ? -32.037 -18.864 32.119 1.00 47.19 86 VAL A O 1
ATOM 699 N N . GLY A 1 87 ? -31.609 -21.069 32.344 1.00 48.75 87 GLY A N 1
ATOM 700 C CA . GLY A 1 87 ? -32.978 -21.536 32.503 1.00 48.75 87 GLY A CA 1
ATOM 701 C C . GLY A 1 87 ? -33.725 -20.755 33.581 1.00 48.75 87 GLY A C 1
ATOM 702 O O . GLY A 1 87 ? -33.694 -21.090 34.762 1.00 48.75 87 GLY A O 1
ATOM 703 N N . ARG A 1 88 ? -34.458 -19.723 33.163 1.00 45.62 88 ARG A N 1
ATOM 704 C CA . ARG A 1 88 ? -35.473 -19.081 33.989 1.00 45.62 88 ARG A CA 1
ATOM 705 C C . ARG A 1 88 ? -36.664 -20.031 34.072 1.00 45.62 88 ARG A C 1
ATOM 707 O O . ARG A 1 88 ? -37.627 -19.893 33.320 1.00 45.62 88 ARG A O 1
ATOM 714 N N . ARG A 1 89 ? -36.634 -20.951 35.045 1.00 54.84 89 ARG A N 1
ATOM 715 C CA . ARG A 1 89 ? -37.854 -21.333 35.771 1.00 54.84 89 ARG A CA 1
ATOM 716 C C . ARG A 1 89 ? -38.430 -20.032 36.335 1.00 54.84 89 ARG A C 1
ATOM 718 O O . ARG A 1 89 ? -38.032 -19.574 37.399 1.00 54.84 89 ARG A O 1
ATOM 725 N N . ARG A 1 90 ? -39.308 -19.383 35.568 1.00 55.47 90 ARG A N 1
ATOM 726 C CA . ARG A 1 90 ? -40.135 -18.281 36.056 1.00 55.47 90 ARG A CA 1
ATOM 727 C C . ARG A 1 90 ? -41.166 -18.909 36.984 1.00 55.47 90 ARG A C 1
ATOM 729 O O . ARG A 1 90 ? -42.214 -19.350 36.529 1.00 55.47 90 ARG A O 1
ATOM 736 N N . VAL A 1 91 ? -40.844 -19.003 38.269 1.00 53.66 91 VAL A N 1
ATOM 737 C CA . VAL A 1 91 ? -41.881 -19.175 39.284 1.00 53.66 91 VAL A CA 1
ATOM 738 C C . VAL A 1 91 ? -42.586 -17.824 39.349 1.00 53.66 91 VAL A C 1
ATOM 740 O O . VAL A 1 91 ? -42.031 -16.849 39.851 1.00 53.66 91 VAL A O 1
ATOM 743 N N . LEU A 1 92 ? -43.746 -17.742 38.692 1.00 54.56 92 LEU A N 1
ATOM 744 C CA . LEU A 1 92 ? -44.658 -16.610 38.802 1.00 54.56 92 LEU A CA 1
ATOM 745 C C . LEU A 1 92 ? -44.970 -16.416 40.292 1.00 54.56 92 LEU A C 1
ATOM 747 O O . LEU A 1 92 ? -45.246 -17.393 40.986 1.00 54.56 92 LEU A O 1
ATOM 751 N N . GLY A 1 93 ? -44.861 -15.176 40.765 1.00 56.53 93 GLY A N 1
ATOM 752 C CA . GLY A 1 93 ? -44.976 -14.818 42.174 1.00 56.53 93 GLY A CA 1
ATOM 753 C C . GLY A 1 93 ? -46.181 -15.458 42.860 1.00 56.53 93 GLY A C 1
ATOM 754 O O . GLY A 1 93 ? -47.316 -15.310 42.413 1.00 56.53 93 GLY A O 1
ATOM 755 N N . MET A 1 94 ? -45.915 -16.137 43.976 1.00 57.44 94 MET A N 1
ATOM 756 C CA . MET A 1 94 ? -46.918 -16.386 45.006 1.00 57.44 94 MET A CA 1
ATOM 757 C C . MET A 1 94 ? -47.395 -15.018 45.502 1.00 57.44 94 MET A C 1
ATOM 759 O O . MET A 1 94 ? -46.701 -14.337 46.254 1.00 57.44 94 MET A O 1
ATOM 763 N N . LEU A 1 95 ? -48.557 -14.587 45.017 1.00 62.38 95 LEU A N 1
ATOM 764 C CA . LEU A 1 95 ? -49.311 -13.492 45.608 1.00 62.38 95 LEU A CA 1
ATOM 765 C C . LEU A 1 95 ? -49.850 -13.994 46.950 1.00 62.38 95 LEU A C 1
ATOM 767 O O . LEU A 1 95 ? -50.834 -14.729 46.997 1.00 62.38 95 LEU A O 1
ATOM 771 N N . CYS A 1 96 ? -49.173 -13.632 48.038 1.00 58.75 96 CYS A N 1
ATOM 772 C CA . CYS A 1 96 ? -49.681 -13.809 49.391 1.00 58.75 96 CYS A CA 1
ATOM 773 C C . CYS A 1 96 ? -50.812 -12.798 49.629 1.00 58.75 96 CYS A C 1
ATOM 775 O O . CYS A 1 96 ? -50.551 -11.652 49.988 1.00 58.75 96 CYS A O 1
ATOM 777 N N . PHE A 1 97 ? -52.062 -13.213 49.427 1.00 57.69 97 PHE A N 1
ATOM 778 C CA . PHE A 1 97 ? -53.204 -12.575 50.082 1.00 57.69 97 PHE A CA 1
ATOM 779 C C . PHE A 1 97 ? -53.271 -13.121 51.516 1.00 57.69 97 PHE A C 1
ATOM 781 O O . PHE A 1 97 ? -53.418 -14.327 51.709 1.00 57.69 97 PHE A O 1
ATOM 788 N N . GLY A 1 98 ? -53.070 -12.253 52.510 1.00 49.28 98 GLY A N 1
ATOM 789 C CA . GLY A 1 98 ? -53.239 -12.597 53.926 1.00 49.28 98 GLY A CA 1
ATOM 790 C C . GLY A 1 98 ? -54.724 -12.650 54.316 1.00 49.28 98 GLY A C 1
ATOM 791 O O . GLY A 1 98 ? -55.516 -11.941 53.693 1.00 49.28 98 GLY A O 1
ATOM 792 N N . PRO A 1 99 ? -55.119 -13.475 55.303 1.00 56.22 99 PRO A N 1
ATOM 793 C CA . PRO A 1 99 ? -56.459 -13.418 55.878 1.00 56.22 99 PRO A CA 1
ATOM 794 C C . PRO A 1 99 ? -56.569 -12.270 56.899 1.00 56.22 99 PRO A C 1
ATOM 796 O O . PRO A 1 99 ? -55.593 -11.971 57.591 1.00 56.22 99 PRO A O 1
ATOM 799 N N . GLU A 1 100 ? -57.748 -11.642 56.946 1.00 44.62 100 GLU A N 1
ATOM 800 C CA . GLU A 1 100 ? -58.194 -10.719 58.008 1.00 44.62 100 GLU A CA 1
ATOM 801 C C . GLU A 1 100 ? -58.254 -11.395 59.386 1.00 44.62 100 GLU A C 1
ATOM 803 O O . GLU A 1 100 ? -58.567 -12.610 59.443 1.00 44.62 100 GLU A O 1
#

Foldseek 3Di:
DFDWDDDPVGIDTPVVVVVVVVVVVVVVVVVVVVVVVVVLVVVQVVCVVVVHHRDDDPVNVVVVVVVVVVVVVVVVVVVVCVVVVDDPPPPPDPPDDDDD

pLDDT: mean 73.58, std 13.54, range [44.62, 92.25]

Sequence (100 aa):
MATFLSVGNGVVAKDGVAEGEAAQYQALKRRVLEEQERKRQEERERRVSLGLPPEMTREEKKEQKRKEKERRKSEAAKEREREGGVGRRRVLGMLCFGPE